Protein AF-A0A8T5J9M0-F1 (afdb_monomer)

pLDDT: mean 73.05, std 18.78, range [31.38, 95.38]

Structure (mmCIF, N/CA/C/O backbone):
data_AF-A0A8T5J9M0-F1
#
_entry.id   AF-A0A8T5J9M0-F1
#
loop_
_atom_site.group_PDB
_atom_site.id
_atom_site.type_symbol
_atom_site.label_atom_id
_atom_site.label_alt_id
_atom_site.label_comp_id
_atom_site.label_asym_id
_atom_site.label_entity_id
_atom_site.label_seq_id
_atom_site.pdbx_PDB_ins_code
_atom_site.Cartn_x
_atom_site.Cartn_y
_atom_site.Cartn_z
_atom_site.occupancy
_atom_site.B_iso_or_equiv
_atom_site.auth_seq_id
_atom_site.auth_comp_id
_atom_site.auth_asym_id
_atom_site.auth_atom_id
_atom_site.pdbx_PDB_model_num
ATOM 1 N N . MET A 1 1 ? -11.713 -15.860 15.067 1.00 59.94 1 MET A N 1
ATOM 2 C CA . MET A 1 1 ? -10.789 -14.950 14.363 1.00 59.94 1 MET A CA 1
ATOM 3 C C . MET A 1 1 ? -11.552 -14.383 13.191 1.00 59.94 1 MET A C 1
ATOM 5 O O . MET A 1 1 ? -12.211 -15.162 12.514 1.00 59.94 1 MET A O 1
ATOM 9 N N . ILE A 1 2 ? -11.550 -13.064 13.028 1.00 70.94 2 ILE A N 1
ATOM 10 C CA . ILE A 1 2 ? -12.164 -12.417 11.867 1.00 70.94 2 ILE A CA 1
ATOM 11 C C . ILE A 1 2 ? -11.141 -12.504 10.733 1.00 70.94 2 ILE A C 1
ATOM 13 O O . ILE A 1 2 ? -9.958 -12.250 10.960 1.00 70.94 2 ILE A O 1
ATOM 17 N N . GLU A 1 3 ? -11.568 -12.945 9.552 1.00 80.56 3 GLU A N 1
ATOM 18 C CA . GLU A 1 3 ? -10.676 -13.011 8.394 1.00 80.56 3 GLU A CA 1
ATOM 19 C C . GLU A 1 3 ? -10.272 -11.595 7.956 1.00 80.56 3 GLU A C 1
ATOM 21 O O . GLU A 1 3 ? -11.107 -10.687 7.979 1.00 80.56 3 GLU A O 1
ATOM 26 N N . PRO A 1 4 ? -9.002 -11.378 7.577 1.00 88.19 4 PRO A N 1
ATOM 27 C CA . PRO A 1 4 ? -8.555 -10.076 7.112 1.00 88.19 4 PRO A CA 1
ATOM 28 C C . PRO A 1 4 ? -9.196 -9.722 5.766 1.00 88.19 4 PRO A C 1
ATOM 30 O O . PRO A 1 4 ? -9.373 -10.578 4.894 1.00 88.19 4 PRO A O 1
ATOM 33 N N . LYS A 1 5 ? -9.491 -8.436 5.566 1.00 92.69 5 LYS A N 1
ATOM 34 C CA . LYS A 1 5 ? -9.964 -7.925 4.278 1.00 92.69 5 LYS A CA 1
ATOM 35 C C . LYS A 1 5 ? -8.772 -7.582 3.392 1.00 92.69 5 LYS A C 1
ATOM 37 O O . LYS A 1 5 ? -7.908 -6.810 3.797 1.00 92.69 5 LYS A O 1
ATOM 42 N N . VAL A 1 6 ? -8.748 -8.114 2.170 1.00 91.25 6 VAL A N 1
ATOM 43 C CA . VAL A 1 6 ? -7.681 -7.850 1.193 1.00 91.25 6 VAL A CA 1
ATOM 44 C C . VAL A 1 6 ? -8.222 -7.043 0.013 1.00 91.25 6 VAL A C 1
ATOM 46 O O . VAL A 1 6 ? -9.250 -7.393 -0.572 1.00 91.25 6 VAL A O 1
ATOM 49 N N . PHE A 1 7 ? -7.507 -5.982 -0.352 1.00 90.69 7 PHE A N 1
ATOM 50 C CA . PHE A 1 7 ? -7.709 -5.191 -1.561 1.00 90.69 7 PHE A CA 1
ATOM 51 C C . PHE A 1 7 ? -6.491 -5.366 -2.465 1.00 90.69 7 PHE A C 1
ATOM 53 O O . PHE A 1 7 ? -5.413 -4.857 -2.164 1.00 90.69 7 PHE A O 1
ATOM 60 N N . GLU A 1 8 ? -6.667 -6.081 -3.572 1.00 89.12 8 GLU A N 1
ATOM 61 C CA . GLU A 1 8 ? -5.626 -6.281 -4.582 1.00 89.12 8 GLU A CA 1
ATOM 62 C C . GLU A 1 8 ? -5.900 -5.407 -5.812 1.00 89.12 8 GLU A C 1
ATOM 64 O O . GLU A 1 8 ? -6.995 -5.416 -6.389 1.00 89.12 8 GLU A O 1
ATOM 69 N N . ILE A 1 9 ? -4.887 -4.634 -6.205 1.00 84.00 9 ILE A N 1
ATOM 70 C CA . ILE A 1 9 ? -4.924 -3.696 -7.326 1.00 84.00 9 ILE A CA 1
ATOM 71 C C . ILE A 1 9 ? -3.709 -3.987 -8.205 1.00 84.00 9 ILE A C 1
ATOM 73 O O . ILE A 1 9 ? -2.580 -3.689 -7.827 1.00 84.00 9 ILE A O 1
ATOM 77 N N . ASP A 1 10 ? -3.933 -4.562 -9.384 1.00 80.56 10 ASP A N 1
ATOM 78 C CA . ASP A 1 10 ? -2.871 -5.012 -10.293 1.00 80.56 10 ASP A CA 1
ATOM 79 C C . ASP A 1 10 ? -3.071 -4.447 -11.710 1.00 80.56 10 ASP A C 1
ATOM 81 O O . ASP A 1 10 ? -4.193 -4.406 -12.227 1.00 80.56 10 ASP A O 1
ATOM 85 N N . SER A 1 11 ? -1.981 -4.030 -12.356 1.00 68.19 11 SER A N 1
ATOM 86 C CA . SER A 1 11 ? -1.964 -3.544 -13.738 1.00 68.19 11 SER A CA 1
ATOM 87 C C . SER A 1 11 ? -2.080 -4.631 -14.815 1.00 68.19 11 SER A C 1
ATOM 89 O O . SER A 1 11 ? -2.423 -4.320 -15.958 1.00 68.19 11 SER A O 1
ATOM 91 N N . VAL A 1 12 ? -1.824 -5.897 -14.472 1.00 61.50 12 VAL A N 1
ATOM 92 C CA . VAL A 1 12 ? -1.835 -7.053 -15.382 1.00 61.50 12 VAL A CA 1
ATOM 93 C C . VAL A 1 12 ? -3.184 -7.770 -15.370 1.00 61.50 12 VAL A C 1
ATOM 95 O O . VAL A 1 12 ? -3.734 -8.034 -16.433 1.00 61.50 12 VAL A O 1
ATOM 98 N N . GLN A 1 13 ? -3.726 -8.079 -14.187 1.00 52.06 13 GLN A N 1
ATOM 99 C CA . GLN A 1 13 ? -4.998 -8.812 -14.045 1.00 52.06 13 GLN A CA 1
ATOM 100 C C . GLN A 1 13 ? -6.199 -7.911 -13.705 1.00 52.06 13 GLN A C 1
ATOM 102 O O . GLN A 1 13 ? -7.342 -8.338 -13.835 1.00 52.06 13 GLN A O 1
ATOM 107 N N . GLY A 1 14 ? -5.969 -6.663 -13.281 1.00 51.47 14 GLY A N 1
ATOM 108 C CA . GLY A 1 14 ? -7.010 -5.787 -12.734 1.00 51.47 14 GLY A CA 1
ATOM 109 C C . GLY A 1 14 ? -7.543 -4.703 -13.673 1.00 51.47 14 GLY A C 1
ATOM 110 O O . GLY A 1 14 ? -8.310 -3.862 -13.212 1.00 51.47 14 GLY A O 1
ATOM 111 N N . GLY A 1 15 ? -7.144 -4.667 -14.950 1.00 51.62 15 GLY A N 1
ATOM 112 C CA . GLY A 1 15 ? -7.567 -3.613 -15.889 1.00 51.62 15 GLY A CA 1
ATOM 113 C C . GLY A 1 15 ? -6.975 -2.228 -15.584 1.00 51.62 15 GLY A C 1
ATOM 114 O O . GLY A 1 15 ? -7.507 -1.209 -16.020 1.00 51.62 15 GLY A O 1
ATOM 115 N N . TYR A 1 16 ? -5.884 -2.162 -14.816 1.00 51.66 16 TYR A N 1
ATOM 116 C CA . TYR A 1 16 ? -5.141 -0.930 -14.541 1.00 51.66 16 TYR A CA 1
ATOM 117 C C . TYR A 1 16 ? -3.876 -0.842 -15.399 1.00 51.66 16 TYR A C 1
ATOM 119 O O . TYR A 1 16 ? -2.770 -0.713 -14.880 1.00 51.66 16 TYR A O 1
ATOM 127 N N . HIS A 1 17 ? -4.008 -0.901 -16.724 1.00 57.59 17 HIS A N 1
ATOM 128 C CA . HIS A 1 17 ? -2.856 -0.886 -17.638 1.00 57.59 17 HIS A CA 1
ATOM 129 C C . HIS A 1 17 ? -2.025 0.412 -17.586 1.00 57.59 17 HIS A C 1
ATOM 131 O O . HIS A 1 17 ? -0.958 0.492 -18.194 1.00 57.59 17 HIS A O 1
ATOM 137 N N . ASN A 1 18 ? -2.482 1.414 -16.832 1.00 66.12 18 ASN A N 1
ATOM 138 C CA . ASN A 1 18 ? -1.786 2.666 -16.592 1.00 66.12 18 ASN A CA 1
ATOM 139 C C . ASN A 1 18 ? -1.108 2.690 -15.202 1.00 66.12 18 ASN A C 1
ATOM 141 O 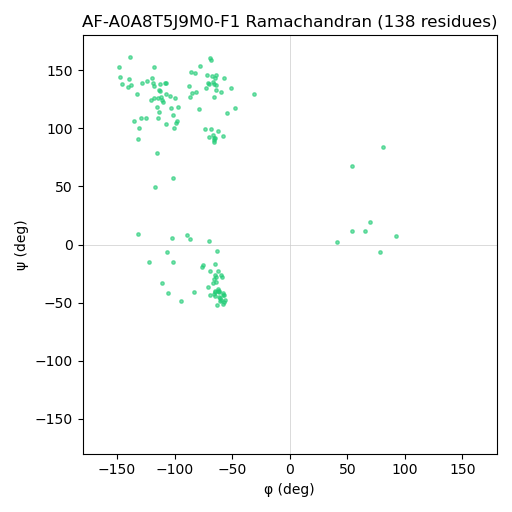O . ASN A 1 18 ? -1.775 2.811 -14.171 1.00 66.12 18 ASN A O 1
ATOM 145 N N . SER A 1 19 ? 0.229 2.666 -15.184 1.00 66.62 19 SER A N 1
ATOM 146 C CA . SER A 1 19 ? 1.053 2.791 -13.970 1.00 66.62 19 SER A CA 1
ATOM 147 C C . SER A 1 19 ? 0.842 4.104 -13.204 1.00 66.62 19 SER A C 1
ATOM 149 O O . SER A 1 19 ? 1.027 4.141 -11.989 1.00 66.62 19 SER A O 1
ATOM 151 N N . GLU A 1 20 ? 0.417 5.178 -13.875 1.00 74.12 20 GLU A N 1
ATOM 152 C CA . GLU A 1 20 ? 0.103 6.464 -13.238 1.00 74.12 20 GLU A CA 1
ATOM 153 C C . GLU A 1 20 ? -1.129 6.357 -12.330 1.00 74.12 20 GLU A C 1
ATOM 155 O O . GLU A 1 20 ? -1.172 6.993 -11.278 1.00 74.12 20 GLU A O 1
ATOM 160 N N . LYS A 1 21 ? -2.111 5.511 -12.685 1.00 79.19 21 LYS A N 1
ATOM 161 C CA . LYS A 1 21 ? -3.296 5.278 -11.843 1.00 79.19 21 LYS A CA 1
ATOM 162 C C . LYS A 1 21 ? -2.909 4.611 -10.530 1.00 79.19 21 LYS A C 1
ATOM 164 O O . LYS A 1 21 ? -3.366 5.044 -9.480 1.00 79.19 21 LYS A O 1
ATOM 169 N N . LEU A 1 22 ? -2.038 3.601 -10.569 1.00 83.50 22 LEU A N 1
ATOM 170 C CA . LEU A 1 22 ? -1.569 2.934 -9.351 1.00 83.50 22 LEU A CA 1
ATOM 171 C C . LEU A 1 22 ? -0.758 3.882 -8.468 1.00 83.50 22 LEU A C 1
ATOM 173 O O . LEU A 1 22 ? -0.963 3.905 -7.258 1.00 83.50 22 LEU A O 1
ATOM 177 N N . GLN A 1 23 ? 0.107 4.715 -9.052 1.00 81.25 23 GLN A N 1
ATOM 178 C CA . GLN A 1 23 ? 0.801 5.750 -8.280 1.00 81.25 23 GLN A CA 1
ATOM 179 C C . GLN A 1 23 ? -0.170 6.757 -7.648 1.00 81.25 23 GLN A C 1
ATOM 181 O O . GLN A 1 23 ? 0.019 7.152 -6.498 1.00 81.25 23 GLN A O 1
ATOM 186 N N . ALA A 1 24 ? -1.220 7.158 -8.368 1.00 85.06 24 ALA A N 1
ATOM 187 C CA . ALA A 1 24 ? -2.233 8.068 -7.848 1.00 85.06 24 ALA A CA 1
ATOM 188 C C . ALA A 1 24 ? -3.041 7.438 -6.700 1.00 85.06 24 ALA A C 1
ATOM 190 O O . ALA A 1 24 ? -3.218 8.086 -5.671 1.00 85.06 24 ALA A O 1
ATOM 191 N N . ILE A 1 25 ? -3.434 6.165 -6.832 1.00 88.75 25 ILE A N 1
ATOM 192 C CA . ILE A 1 25 ? -4.074 5.390 -5.759 1.00 88.75 25 ILE A CA 1
ATOM 193 C C . ILE A 1 25 ? -3.161 5.329 -4.533 1.00 88.75 25 ILE A C 1
ATOM 195 O O . ILE A 1 25 ? -3.593 5.679 -3.440 1.00 88.75 25 ILE A O 1
ATOM 199 N N . TYR A 1 26 ? -1.894 4.934 -4.700 1.00 88.06 26 TYR A N 1
ATOM 200 C CA . TYR A 1 26 ? -0.928 4.868 -3.600 1.00 88.06 26 TYR A CA 1
ATOM 201 C C . TYR A 1 26 ? -0.787 6.214 -2.878 1.00 88.06 26 TYR A C 1
ATOM 203 O O . TYR A 1 26 ? -0.854 6.280 -1.650 1.00 88.06 26 TYR A O 1
ATOM 211 N N . ARG A 1 27 ? -0.630 7.305 -3.637 1.00 88.38 27 ARG A N 1
ATOM 212 C CA . ARG A 1 27 ? -0.512 8.661 -3.089 1.00 88.38 27 ARG A CA 1
ATOM 213 C C . ARG A 1 27 ? -1.758 9.059 -2.302 1.00 88.38 27 ARG A C 1
ATOM 215 O O . ARG A 1 27 ? -1.629 9.604 -1.209 1.00 88.38 27 ARG A O 1
ATOM 222 N N . ASP A 1 28 ? -2.943 8.810 -2.845 1.00 92.31 28 ASP A N 1
ATOM 223 C CA . ASP A 1 28 ? -4.195 9.202 -2.203 1.00 92.31 28 ASP A CA 1
ATOM 224 C C . ASP A 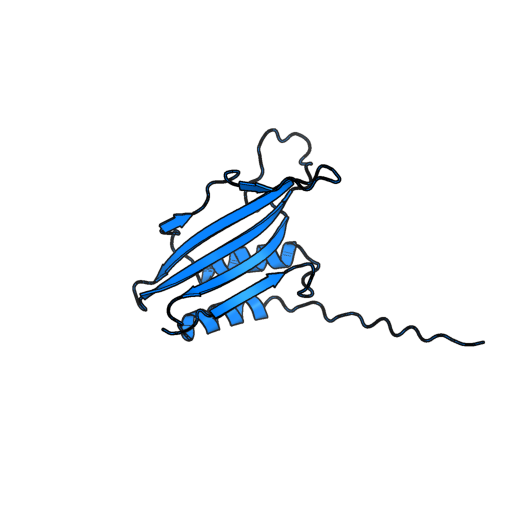1 28 ? -4.479 8.336 -0.963 1.00 92.31 28 ASP A C 1
ATOM 226 O O . ASP A 1 28 ? -4.880 8.877 0.066 1.00 92.31 28 ASP A O 1
ATOM 230 N N . LEU A 1 29 ? -4.149 7.036 -0.991 1.00 92.25 29 LEU A N 1
ATOM 231 C CA . LEU A 1 29 ? -4.157 6.171 0.196 1.00 92.25 29 LEU A CA 1
ATOM 232 C C . LEU A 1 29 ? -3.239 6.725 1.291 1.00 92.25 29 LEU A C 1
ATOM 234 O O . LEU A 1 29 ? -3.680 6.889 2.425 1.00 92.25 29 LEU A O 1
ATOM 238 N N . ARG A 1 30 ? -1.988 7.073 0.958 1.00 90.88 30 ARG A N 1
ATOM 239 C CA . ARG A 1 30 ? -1.026 7.660 1.909 1.00 90.88 30 ARG A CA 1
ATOM 240 C C . ARG A 1 30 ? -1.455 9.024 2.437 1.00 90.88 30 ARG A C 1
ATOM 242 O O . ARG A 1 30 ? -1.074 9.384 3.542 1.00 90.88 30 ARG A O 1
ATOM 249 N N . ARG A 1 31 ? -2.225 9.791 1.668 1.00 90.69 31 ARG A N 1
ATOM 250 C CA . ARG A 1 31 ? -2.692 11.121 2.075 1.00 90.69 31 ARG A CA 1
ATOM 251 C C . ARG A 1 31 ? -3.944 11.068 2.948 1.00 90.69 31 ARG A C 1
ATOM 253 O O . ARG A 1 31 ? -4.057 11.867 3.869 1.00 90.69 31 ARG A O 1
ATOM 260 N N . GLU A 1 32 ? -4.893 10.196 2.621 1.00 93.62 32 GLU A N 1
ATOM 261 C CA . GLU A 1 32 ? -6.258 10.263 3.166 1.00 93.62 32 GLU A CA 1
ATOM 262 C C . GLU A 1 32 ? -6.590 9.114 4.123 1.00 93.62 32 GLU A C 1
ATOM 264 O O . GLU A 1 32 ? -7.340 9.318 5.074 1.00 93.62 32 GLU A O 1
ATOM 269 N N . VAL A 1 33 ? -6.035 7.921 3.898 1.00 92.81 33 VAL A N 1
ATOM 270 C CA . VAL A 1 33 ? -6.365 6.716 4.679 1.00 92.81 33 VAL A CA 1
ATOM 271 C C . VAL A 1 33 ? -5.249 6.356 5.648 1.00 92.81 33 VAL A C 1
ATOM 273 O O . VAL A 1 33 ? -5.513 6.007 6.792 1.00 92.81 33 VAL A O 1
ATOM 276 N N . LEU A 1 34 ? -4.002 6.466 5.193 1.00 92.56 34 LEU A N 1
ATOM 277 C CA . LEU A 1 34 ? -2.794 6.093 5.920 1.00 92.56 34 LEU A CA 1
ATOM 278 C C . LEU A 1 34 ? -1.892 7.324 6.168 1.00 92.56 34 LEU A C 1
ATOM 280 O O . LEU A 1 34 ? -0.713 7.255 5.818 1.00 92.56 34 LEU A O 1
ATOM 284 N N . PRO A 1 35 ? -2.395 8.465 6.689 1.00 89.94 35 PRO A N 1
ATOM 285 C CA . PRO A 1 35 ? -1.599 9.690 6.830 1.00 89.94 35 PRO A CA 1
ATOM 286 C C . PRO A 1 35 ? -0.496 9.589 7.887 1.00 89.94 35 PRO A C 1
ATOM 288 O O . PRO A 1 35 ? 0.473 10.347 7.842 1.00 89.94 35 PRO A O 1
ATOM 291 N N . GLN A 1 36 ? -0.632 8.678 8.851 1.00 89.69 36 GLN A N 1
ATOM 292 C CA . GLN A 1 36 ? 0.375 8.459 9.879 1.00 89.69 36 GLN A CA 1
ATOM 293 C C . GLN A 1 36 ? 1.647 7.820 9.298 1.00 89.69 36 GLN A C 1
ATOM 295 O O . GLN A 1 36 ? 1.640 7.210 8.223 1.00 89.69 36 GLN A O 1
ATOM 300 N N . GLU A 1 37 ? 2.764 7.939 10.014 1.00 89.94 37 GLU A N 1
ATOM 301 C CA . GLU A 1 37 ? 3.965 7.185 9.655 1.00 89.94 37 GLU A CA 1
ATOM 302 C C . GLU A 1 37 ? 3.760 5.692 9.954 1.00 89.94 37 GLU A C 1
ATOM 304 O O . GLU A 1 37 ? 3.200 5.345 11.000 1.00 89.94 37 GLU A O 1
ATOM 309 N N . PRO A 1 38 ? 4.207 4.794 9.059 1.00 92.69 38 PRO A N 1
ATOM 310 C CA . PRO A 1 38 ? 4.156 3.369 9.330 1.00 92.69 38 PRO A CA 1
ATOM 311 C C . PRO A 1 38 ? 5.090 3.025 10.494 1.00 92.69 38 PRO A C 1
ATOM 313 O O . PRO A 1 38 ? 6.224 3.505 10.560 1.00 92.69 38 PRO A O 1
ATOM 316 N N . PHE A 1 39 ? 4.642 2.153 11.398 1.00 92.44 39 PHE A N 1
ATOM 317 C CA . PHE A 1 39 ? 5.478 1.699 12.516 1.00 92.44 39 PHE A CA 1
ATOM 318 C C . PHE A 1 39 ? 6.534 0.676 12.067 1.00 92.44 39 PHE A C 1
ATOM 320 O O . PHE A 1 39 ? 7.536 0.474 12.749 1.00 92.44 39 PHE A O 1
ATOM 327 N N . GLN A 1 40 ? 6.330 0.053 10.903 1.00 91.12 40 GLN A N 1
ATOM 328 C CA . GLN A 1 40 ? 7.306 -0.802 10.240 1.00 91.12 40 GLN A CA 1
ATOM 329 C C . GLN A 1 40 ? 7.260 -0.559 8.734 1.00 91.12 40 GLN A C 1
ATOM 331 O O . GLN A 1 40 ? 6.186 -0.492 8.147 1.00 91.12 40 GLN A O 1
ATOM 336 N N . ARG A 1 41 ? 8.427 -0.445 8.094 1.00 87.50 41 ARG A N 1
ATOM 337 C CA . ARG A 1 41 ? 8.534 -0.333 6.637 1.00 87.50 41 ARG A CA 1
ATOM 338 C C . ARG A 1 41 ? 9.807 -0.972 6.107 1.00 87.50 41 ARG A C 1
ATOM 340 O O . ARG A 1 41 ? 10.822 -1.003 6.803 1.00 87.50 41 ARG A O 1
ATOM 347 N N . THR A 1 42 ? 9.782 -1.430 4.863 1.00 80.50 42 THR A N 1
ATOM 348 C CA . THR A 1 42 ? 11.012 -1.737 4.121 1.00 80.50 42 THR A CA 1
ATOM 349 C C . THR A 1 42 ? 11.733 -0.448 3.760 1.00 80.50 42 THR A C 1
ATOM 351 O O . THR A 1 42 ? 11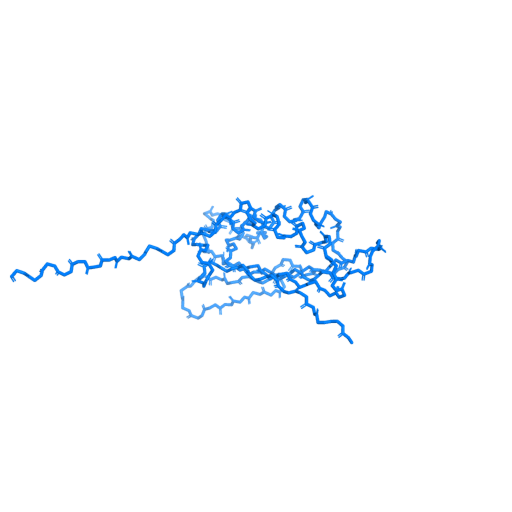.103 0.518 3.326 1.00 80.50 42 THR A O 1
ATOM 354 N N . PHE A 1 43 ? 13.059 -0.433 3.875 1.00 68.12 43 PHE A N 1
ATOM 355 C CA . PHE A 1 43 ? 13.840 0.680 3.353 1.00 68.12 43 PHE A CA 1
ATOM 356 C C . PHE A 1 43 ? 13.979 0.563 1.826 1.00 68.12 43 PHE A C 1
ATOM 358 O O . PHE A 1 43 ? 13.928 -0.544 1.275 1.00 68.12 43 PHE A O 1
ATOM 365 N N . PRO A 1 44 ? 14.162 1.689 1.114 1.00 64.31 44 PRO A N 1
ATOM 366 C CA . PRO A 1 44 ? 14.408 1.654 -0.321 1.00 64.31 44 PRO A CA 1
ATOM 367 C C . PRO A 1 44 ? 15.546 0.686 -0.665 1.00 64.31 44 PRO A C 1
ATOM 369 O O . PRO A 1 44 ? 16.597 0.700 -0.024 1.00 64.31 44 PRO A O 1
ATOM 372 N N . ASN A 1 45 ? 15.336 -0.144 -1.688 1.00 57.88 45 ASN A N 1
ATOM 373 C CA . ASN A 1 45 ? 16.300 -1.139 -2.183 1.00 57.88 45 ASN A CA 1
ATOM 374 C C . ASN A 1 45 ? 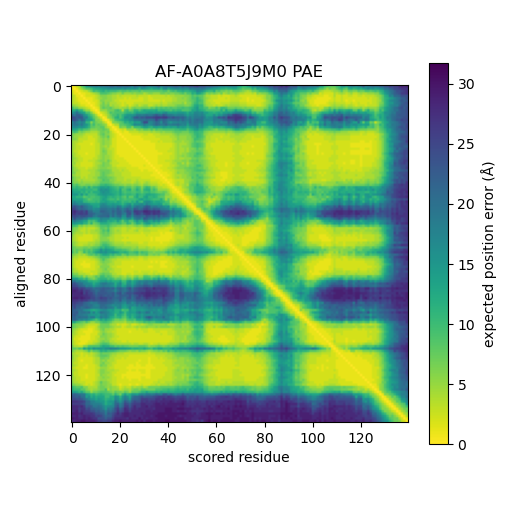16.648 -2.274 -1.213 1.00 57.88 45 ASN A C 1
ATOM 376 O O . ASN A 1 45 ? 17.566 -3.040 -1.497 1.00 57.88 45 ASN A O 1
ATOM 380 N N . THR A 1 46 ? 15.916 -2.434 -0.104 1.00 63.12 46 THR A N 1
ATOM 381 C CA . THR A 1 46 ? 16.075 -3.619 0.753 1.00 63.12 46 THR A CA 1
ATOM 382 C C . THR A 1 46 ? 15.715 -4.901 0.001 1.00 63.12 46 THR A C 1
ATOM 384 O O . THR A 1 46 ? 16.397 -5.909 0.156 1.00 63.12 46 THR A O 1
ATOM 387 N N . ILE A 1 47 ? 14.680 -4.865 -0.846 1.00 63.41 47 ILE A N 1
ATOM 388 C CA . ILE A 1 47 ? 14.260 -6.007 -1.663 1.00 63.41 47 ILE A CA 1
ATOM 389 C C . ILE A 1 47 ? 14.224 -5.576 -3.129 1.00 63.41 47 ILE A C 1
ATOM 391 O O . ILE A 1 47 ? 13.358 -4.813 -3.559 1.00 63.41 47 ILE A O 1
ATOM 395 N N . THR A 1 48 ? 15.188 -6.081 -3.900 1.00 63.81 48 THR A N 1
ATOM 396 C CA . THR A 1 48 ? 15.253 -5.901 -5.355 1.00 63.81 48 THR A CA 1
ATOM 397 C C . THR A 1 48 ? 14.966 -7.238 -6.021 1.00 63.81 48 THR A C 1
ATOM 399 O O . THR A 1 48 ? 15.656 -8.224 -5.771 1.00 63.81 48 THR A O 1
ATOM 402 N N . ILE A 1 49 ? 13.951 -7.277 -6.878 1.00 64.25 49 ILE A N 1
ATOM 403 C CA . ILE A 1 49 ? 13.530 -8.479 -7.598 1.00 64.25 49 ILE A CA 1
ATOM 404 C C . ILE A 1 49 ? 14.097 -8.392 -9.014 1.00 64.25 49 ILE A C 1
ATOM 406 O O . ILE A 1 49 ? 13.555 -7.695 -9.867 1.00 64.25 49 ILE A O 1
ATOM 410 N N . GLN A 1 50 ? 15.197 -9.084 -9.297 1.00 59.84 50 GLN A N 1
ATOM 411 C CA . GLN A 1 50 ? 15.718 -9.153 -10.663 1.00 59.84 50 GLN A CA 1
ATOM 412 C C . GLN A 1 50 ? 14.909 -10.166 -11.480 1.00 59.84 50 GLN A C 1
ATOM 414 O O . GLN A 1 50 ? 14.920 -11.359 -11.182 1.00 59.84 50 GLN A O 1
ATOM 419 N N . LYS A 1 51 ? 14.211 -9.706 -12.527 1.00 55.00 51 LYS A N 1
ATOM 420 C CA . LYS A 1 51 ? 13.641 -10.609 -13.536 1.00 55.00 51 LYS A CA 1
ATOM 421 C C . LYS A 1 51 ? 14.715 -10.919 -14.578 1.00 55.00 51 LYS A C 1
ATOM 423 O O . LYS A 1 51 ? 15.358 -10.019 -15.107 1.00 55.00 51 LYS A O 1
ATOM 428 N N . SER A 1 52 ? 14.908 -12.201 -14.871 1.00 47.66 52 SER A N 1
ATOM 429 C CA . SER A 1 52 ? 16.020 -12.744 -15.665 1.00 47.66 52 SER A CA 1
ATOM 430 C C . SER A 1 52 ? 15.987 -12.420 -17.168 1.00 47.66 52 SER A C 1
ATOM 432 O O . SER A 1 52 ? 16.872 -12.862 -17.894 1.00 47.66 52 SER A O 1
ATOM 434 N N . TRP A 1 53 ? 15.024 -11.632 -17.654 1.00 41.78 53 TRP A N 1
ATOM 435 C CA . TRP A 1 53 ? 14.911 -11.266 -19.068 1.00 41.78 53 TRP A CA 1
ATOM 436 C C . TRP A 1 53 ? 14.732 -9.753 -19.229 1.00 41.78 53 TRP A C 1
ATOM 438 O O . TRP A 1 53 ? 13.640 -9.216 -19.066 1.00 41.78 53 TRP A O 1
ATOM 448 N N . GLY A 1 54 ? 15.840 -9.083 -19.562 1.00 45.16 54 GLY A N 1
ATOM 449 C CA . GL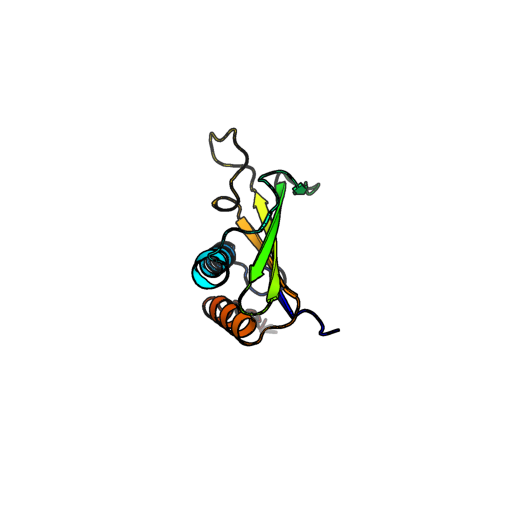Y A 1 54 ? 15.885 -7.694 -20.018 1.00 45.16 54 GLY A CA 1
ATOM 450 C C . GLY A 1 54 ? 15.834 -6.646 -18.910 1.00 45.16 54 GLY A C 1
ATOM 451 O O . GLY A 1 54 ? 14.761 -6.122 -18.670 1.00 45.16 54 GLY A O 1
ATOM 452 N N . TRP A 1 55 ? 16.987 -6.321 -18.304 1.00 45.41 55 TRP A N 1
ATOM 453 C CA . TRP A 1 55 ? 17.405 -5.060 -17.631 1.00 45.41 55 TRP A CA 1
ATOM 454 C C . TRP A 1 55 ? 16.424 -4.279 -16.721 1.00 45.41 55 TRP A C 1
ATOM 456 O O . TRP A 1 55 ? 16.786 -3.231 -16.193 1.00 45.41 55 TRP A O 1
ATOM 466 N N . ARG A 1 56 ? 15.202 -4.758 -16.498 1.00 53.31 56 ARG A N 1
ATOM 467 C CA . ARG A 1 56 ? 14.155 -4.120 -15.707 1.00 53.31 56 ARG A CA 1
ATOM 468 C C . ARG A 1 56 ? 14.162 -4.756 -14.326 1.00 53.31 56 ARG A C 1
ATOM 470 O O . ARG A 1 56 ? 13.740 -5.900 -14.151 1.00 53.31 56 ARG A O 1
ATOM 477 N N . GLY A 1 57 ? 14.692 -4.025 -13.352 1.00 60.34 57 GLY A N 1
ATOM 478 C CA . GLY A 1 57 ? 14.631 -4.420 -11.950 1.00 60.34 57 GLY A CA 1
ATOM 479 C C . GLY A 1 57 ? 13.211 -4.245 -11.421 1.00 60.34 57 GLY A C 1
ATOM 480 O O . GLY A 1 57 ? 12.574 -3.228 -11.671 1.00 60.34 57 GLY A O 1
ATOM 481 N N . GLY A 1 58 ? 12.698 -5.232 -10.700 1.00 66.81 58 GLY A N 1
ATOM 482 C CA . GLY A 1 58 ? 11.518 -5.086 -9.859 1.00 66.81 58 GLY A CA 1
ATOM 483 C C . GLY A 1 58 ? 11.910 -4.553 -8.484 1.00 66.81 58 GLY A C 1
ATOM 484 O O . GLY A 1 58 ? 12.989 -4.852 -7.972 1.00 66.81 58 GLY A O 1
ATOM 485 N N . GLN A 1 59 ? 11.024 -3.782 -7.874 1.00 73.19 59 GLN A N 1
ATOM 486 C CA . GLN A 1 59 ? 11.121 -3.364 -6.483 1.00 73.19 59 GLN A CA 1
ATOM 487 C C . GLN A 1 59 ? 9.898 -3.868 -5.731 1.00 73.19 59 GLN A C 1
ATOM 489 O O . GLN A 1 59 ? 8.790 -3.895 -6.271 1.00 73.19 59 GLN A O 1
ATOM 494 N N . TYR A 1 60 ? 10.120 -4.255 -4.484 1.00 78.94 60 TYR A N 1
ATOM 495 C CA . TYR A 1 60 ? 9.068 -4.534 -3.523 1.00 78.94 60 TYR A CA 1
ATOM 496 C C . TYR A 1 60 ? 9.224 -3.574 -2.355 1.00 78.94 60 TYR A C 1
ATOM 498 O O . TYR A 1 60 ? 10.346 -3.339 -1.892 1.00 78.94 60 TYR A O 1
ATOM 506 N N . GLY A 1 61 ? 8.105 -3.056 -1.870 1.00 82.38 61 GLY A N 1
ATOM 507 C CA . GLY A 1 61 ? 8.070 -2.396 -0.584 1.00 82.38 61 GLY A CA 1
ATOM 508 C C . GLY A 1 61 ? 6.833 -2.752 0.217 1.00 82.38 61 GLY A C 1
ATOM 509 O O . GLY A 1 61 ? 5.849 -3.286 -0.293 1.00 82.38 61 GLY A O 1
ATOM 510 N N . PHE A 1 62 ? 6.956 -2.489 1.508 1.00 87.56 62 PHE A N 1
ATOM 511 C CA . PHE A 1 62 ? 6.025 -2.887 2.541 1.00 87.56 62 PHE A CA 1
ATOM 512 C C . PHE A 1 62 ? 5.968 -1.820 3.623 1.00 87.56 62 PHE A C 1
ATOM 514 O O . PHE A 1 62 ? 7.009 -1.312 4.047 1.00 87.56 62 PHE A O 1
ATOM 521 N N . GLU A 1 63 ? 4.763 -1.526 4.089 1.00 91.12 63 GLU A N 1
ATOM 522 C CA . GLU A 1 63 ? 4.470 -0.583 5.162 1.00 91.12 63 GLU A CA 1
ATOM 523 C C . GLU A 1 63 ? 3.392 -1.177 6.081 1.00 91.12 63 GLU A C 1
ATOM 525 O O . GLU A 1 63 ? 2.417 -1.760 5.609 1.00 91.12 63 GLU A O 1
ATOM 530 N N . MET A 1 64 ? 3.558 -1.036 7.398 1.00 93.94 64 MET A N 1
ATOM 531 C CA . MET A 1 64 ? 2.557 -1.423 8.394 1.00 93.94 64 MET A CA 1
ATOM 532 C C . MET A 1 64 ? 2.084 -0.231 9.200 1.00 93.94 64 MET A C 1
ATOM 534 O O . MET A 1 64 ? 2.882 0.559 9.713 1.00 93.94 64 MET A O 1
ATOM 538 N N . TYR A 1 65 ? 0.777 -0.181 9.395 1.00 94.19 65 TYR A N 1
ATOM 539 C CA . TYR A 1 65 ? 0.081 0.871 10.110 1.00 94.19 65 TYR A CA 1
ATOM 540 C C . TYR A 1 65 ? -0.734 0.277 11.239 1.00 94.19 65 TYR A C 1
ATOM 542 O O . TYR A 1 65 ? -1.357 -0.771 11.081 1.00 94.19 65 TYR A O 1
ATOM 550 N N . LYS A 1 66 ? -0.744 0.976 12.369 1.00 92.50 66 LYS A N 1
ATOM 551 C CA . LYS A 1 66 ? -1.627 0.689 13.491 1.00 92.50 66 LYS A CA 1
ATOM 552 C C . LYS A 1 66 ? -2.596 1.855 13.636 1.00 92.50 66 LYS A C 1
ATOM 554 O O . LYS A 1 66 ? -2.176 3.014 13.595 1.00 92.50 66 LYS A O 1
ATOM 559 N N . PHE A 1 67 ? -3.875 1.544 13.781 1.00 89.12 67 PHE A N 1
ATOM 560 C CA . PHE A 1 67 ? -4.930 2.518 14.023 1.00 89.12 67 PHE A CA 1
ATOM 561 C C . PHE A 1 67 ? -5.390 2.382 15.471 1.00 89.12 67 PHE A C 1
ATOM 563 O O . PHE A 1 67 ? -6.075 1.432 15.831 1.00 89.12 67 PHE A O 1
ATOM 570 N N . GLU A 1 68 ? -4.973 3.315 16.328 1.00 84.06 68 GLU A N 1
ATOM 571 C CA . GLU A 1 68 ? -5.256 3.235 17.771 1.00 84.06 68 GLU A CA 1
ATOM 572 C C . GLU A 1 68 ? -6.760 3.315 18.081 1.00 84.06 68 GLU A C 1
ATOM 574 O O . GLU A 1 68 ? -7.231 2.670 19.012 1.00 84.06 68 GLU A O 1
ATOM 579 N N . GLU A 1 69 ? -7.529 4.053 17.276 1.00 81.81 69 GLU A N 1
ATOM 580 C CA . GLU A 1 69 ? -8.966 4.281 17.496 1.00 81.81 69 GLU A CA 1
ATOM 581 C C . GLU A 1 69 ? -9.812 3.008 17.364 1.00 81.81 69 GLU A C 1
ATOM 583 O O . GLU A 1 69 ? -10.846 2.877 18.015 1.00 81.81 69 GLU A O 1
ATOM 588 N N . ASN A 1 70 ? -9.377 2.061 16.534 1.00 77.81 70 ASN A N 1
ATOM 589 C CA . ASN A 1 70 ? -10.134 0.851 16.215 1.00 77.81 70 ASN A CA 1
ATOM 590 C C . ASN A 1 70 ? -9.296 -0.434 16.314 1.00 77.81 70 ASN A C 1
ATOM 592 O O . ASN A 1 70 ? -9.766 -1.500 15.931 1.00 77.81 70 ASN A O 1
ATOM 596 N N . SER A 1 71 ? -8.068 -0.335 16.838 1.00 83.75 71 SER A N 1
ATOM 597 C CA . SER A 1 71 ? -7.081 -1.420 16.945 1.00 83.75 71 SER A CA 1
ATOM 598 C C . SER A 1 71 ? -6.749 -2.142 15.631 1.00 83.75 71 SER A C 1
ATOM 600 O O . SER A 1 71 ? -6.072 -3.167 15.671 1.00 83.75 71 SER A O 1
ATOM 602 N N . ALA A 1 72 ? -7.165 -1.615 14.475 1.00 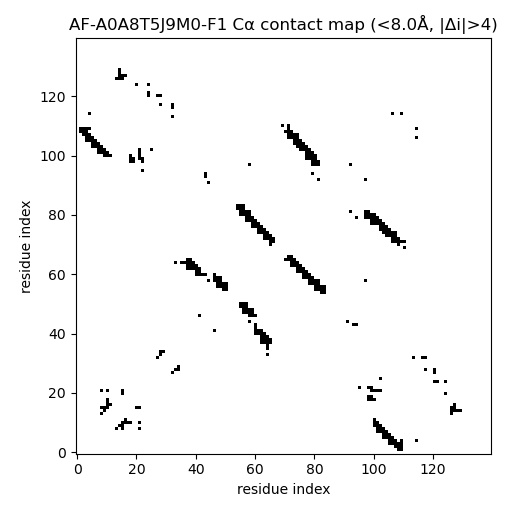89.12 72 ALA A N 1
ATOM 603 C CA . ALA A 1 72 ? -6.918 -2.250 13.190 1.00 89.12 72 ALA A CA 1
ATOM 604 C C . ALA A 1 72 ? -5.437 -2.147 12.805 1.00 89.12 72 ALA A C 1
ATOM 606 O O . ALA A 1 72 ? -4.761 -1.140 13.064 1.00 89.12 72 ALA A O 1
ATOM 607 N N . ILE A 1 73 ? -4.941 -3.185 12.133 1.00 92.38 73 ILE A N 1
ATOM 608 C CA . ILE A 1 73 ? -3.597 -3.201 11.553 1.00 92.38 73 ILE A CA 1
ATOM 609 C C . ILE A 1 73 ? -3.741 -3.266 10.039 1.00 92.38 73 ILE A C 1
ATOM 611 O O . ILE A 1 73 ? -4.392 -4.164 9.510 1.00 92.38 73 ILE A O 1
ATOM 615 N N . VAL A 1 74 ? -3.101 -2.336 9.334 1.00 93.38 74 VAL A N 1
ATOM 616 C CA . VAL A 1 74 ? -3.067 -2.345 7.869 1.00 93.38 74 VAL A CA 1
ATOM 617 C C . VAL A 1 74 ? -1.663 -2.666 7.400 1.00 93.38 74 VAL A C 1
ATOM 619 O O . VAL A 1 74 ? -0.716 -1.967 7.757 1.00 93.38 74 VAL A O 1
ATOM 622 N N . ALA A 1 75 ? -1.541 -3.701 6.578 1.00 93.69 75 ALA A N 1
ATOM 623 C CA . ALA A 1 75 ? -0.344 -3.985 5.806 1.00 93.69 75 ALA A CA 1
ATOM 624 C C . ALA A 1 75 ? -0.544 -3.494 4.369 1.00 93.69 75 ALA A C 1
ATOM 626 O O . ALA A 1 75 ? -1.519 -3.862 3.716 1.00 93.69 75 ALA A O 1
ATOM 627 N N . LEU A 1 76 ? 0.375 -2.663 3.888 1.00 92.12 76 LEU A N 1
ATOM 628 C CA . LEU A 1 76 ? 0.427 -2.159 2.523 1.00 92.12 76 LEU A CA 1
ATOM 629 C C . LEU A 1 76 ? 1.674 -2.726 1.848 1.00 92.12 76 LEU A C 1
ATOM 631 O O . LEU A 1 76 ? 2.794 -2.390 2.220 1.00 92.12 76 LEU A O 1
ATOM 635 N N . GLU A 1 77 ? 1.476 -3.565 0.843 1.00 89.38 77 GLU A N 1
ATOM 636 C CA . GLU A 1 77 ? 2.531 -4.074 -0.028 1.00 89.38 77 GLU A CA 1
ATOM 637 C C . GLU A 1 77 ? 2.404 -3.421 -1.400 1.00 89.38 77 GLU A C 1
ATOM 639 O O . GLU A 1 77 ? 1.307 -3.284 -1.944 1.00 89.38 77 GLU A O 1
ATOM 644 N N . TYR A 1 78 ? 3.522 -3.041 -2.003 1.00 85.00 78 TYR A N 1
ATOM 645 C CA . TYR A 1 78 ? 3.530 -2.497 -3.353 1.00 85.00 78 TYR A CA 1
ATOM 646 C C . TYR A 1 78 ? 4.704 -3.033 -4.159 1.00 85.00 78 TYR A C 1
ATOM 648 O O . TYR A 1 78 ? 5.822 -3.216 -3.672 1.00 85.00 78 TYR A O 1
ATOM 656 N N . PHE A 1 79 ? 4.429 -3.268 -5.436 1.00 81.06 79 PHE A N 1
ATOM 657 C CA . PHE A 1 79 ? 5.369 -3.828 -6.388 1.00 81.06 79 PHE A CA 1
ATOM 658 C C . PHE A 1 79 ? 5.552 -2.831 -7.523 1.00 81.06 79 PHE A C 1
ATOM 660 O O . PHE A 1 79 ? 4.598 -2.404 -8.181 1.00 81.06 79 PHE A O 1
ATOM 667 N N . GLY A 1 80 ? 6.804 -2.460 -7.756 1.00 74.56 80 GLY A N 1
ATOM 668 C CA . GLY A 1 80 ? 7.220 -1.518 -8.783 1.00 74.56 80 GLY A CA 1
ATOM 669 C C . GLY A 1 80 ? 8.132 -2.176 -9.804 1.00 74.56 80 GLY A C 1
ATOM 670 O O . GLY A 1 80 ? 8.819 -3.152 -9.511 1.00 74.56 80 GLY A O 1
ATOM 671 N N . SER A 1 81 ? 8.131 -1.656 -11.024 1.00 68.75 81 SER A N 1
ATOM 672 C CA . SER A 1 81 ? 9.201 -1.912 -11.984 1.00 68.75 81 SER A CA 1
ATOM 673 C C . SER A 1 81 ? 10.024 -0.642 -12.151 1.00 68.75 81 SER A C 1
ATOM 675 O O . SER A 1 81 ? 9.486 0.461 -12.240 1.00 68.75 81 SER A O 1
ATOM 677 N N . TRP A 1 82 ? 11.335 -0.813 -12.227 1.00 59.19 82 TRP A N 1
ATOM 678 C CA . TRP A 1 82 ? 12.281 0.206 -12.637 1.00 59.19 82 TRP A CA 1
ATOM 679 C C . TRP A 1 82 ? 12.787 -0.140 -14.034 1.00 59.19 82 TRP A C 1
ATOM 681 O O . TRP A 1 82 ? 13.202 -1.267 -14.306 1.00 59.19 82 TRP A O 1
ATOM 691 N N . ASN A 1 83 ? 12.732 0.827 -14.946 1.00 49.88 83 ASN A N 1
ATOM 692 C CA . ASN A 1 83 ? 13.115 0.620 -16.341 1.00 49.88 83 ASN A CA 1
ATOM 693 C C . ASN A 1 83 ? 14.617 0.814 -16.603 1.00 49.88 83 ASN A C 1
ATOM 695 O O . ASN A 1 83 ? 15.022 0.750 -17.759 1.00 49.88 83 ASN A O 1
ATOM 699 N N . GLY A 1 84 ? 15.442 1.048 -15.578 1.00 45.50 84 GLY A N 1
ATOM 700 C CA . GLY A 1 84 ? 16.891 1.151 -15.757 1.00 45.50 84 GLY A CA 1
ATOM 701 C C . GLY A 1 84 ? 17.393 2.487 -16.311 1.00 45.50 84 GLY A C 1
ATOM 702 O O . GLY A 1 84 ? 18.601 2.691 -16.363 1.00 45.50 84 GLY A O 1
ATOM 703 N N . TYR A 1 85 ? 16.505 3.402 -16.718 1.00 41.81 85 TYR A N 1
ATOM 704 C CA . TYR A 1 85 ? 16.876 4.608 -17.459 1.00 41.81 85 TYR A CA 1
ATOM 705 C C . TYR A 1 85 ? 16.237 5.866 -16.866 1.00 41.81 85 TYR A C 1
ATOM 707 O O . TYR A 1 85 ? 15.174 6.308 -17.292 1.00 41.81 85 TYR A O 1
ATOM 715 N N . ALA A 1 86 ? 16.955 6.505 -15.945 1.00 39.41 86 ALA A N 1
ATOM 716 C CA . ALA A 1 86 ? 16.998 7.963 -15.906 1.00 39.41 86 ALA A CA 1
ATOM 717 C C . ALA A 1 86 ? 18.353 8.366 -16.516 1.00 39.41 86 ALA A C 1
ATOM 719 O O . ALA A 1 86 ? 19.384 7.959 -15.970 1.00 39.41 86 ALA A O 1
ATOM 720 N N . PRO A 1 87 ? 18.404 9.093 -17.650 1.00 31.38 87 PRO A N 1
ATOM 721 C CA . PRO A 1 87 ? 19.671 9.555 -18.210 1.00 31.38 87 PRO A CA 1
ATOM 722 C C . PRO A 1 87 ? 20.441 10.348 -17.140 1.00 31.38 87 PRO A C 1
ATOM 724 O O . PRO A 1 87 ? 19.984 11.401 -16.708 1.00 31.38 87 PRO A O 1
ATOM 727 N N . GLY A 1 88 ? 21.577 9.817 -16.672 1.00 38.03 88 GLY A N 1
ATOM 728 C CA . GLY A 1 88 ? 22.449 10.477 -15.690 1.00 38.03 88 GLY A CA 1
ATOM 729 C C . GLY A 1 88 ? 22.220 10.160 -14.203 1.00 38.03 88 GLY A C 1
ATOM 730 O O . GLY A 1 88 ? 22.866 10.793 -13.371 1.00 38.03 88 GLY A O 1
ATOM 731 N N . SER A 1 89 ? 21.364 9.199 -13.826 1.00 41.41 89 SER A N 1
ATOM 732 C CA . SER A 1 89 ? 21.167 8.854 -12.403 1.00 41.41 89 SER A CA 1
ATOM 733 C C . SER A 1 89 ? 22.002 7.649 -11.956 1.00 41.41 89 SER A C 1
ATOM 735 O O . SER A 1 89 ? 21.807 6.533 -12.430 1.00 41.41 89 SER A O 1
ATOM 737 N N . SER A 1 90 ? 22.898 7.861 -10.988 1.00 43.25 90 SER A N 1
ATOM 738 C CA . SER A 1 90 ? 23.634 6.816 -10.255 1.00 43.25 90 SER A CA 1
ATOM 739 C C . SER A 1 90 ? 22.901 6.321 -9.000 1.00 43.25 90 SER A C 1
ATOM 741 O O . SER A 1 90 ? 23.476 5.586 -8.196 1.00 43.25 90 SER A O 1
ATOM 743 N N . LYS A 1 91 ? 21.648 6.744 -8.790 1.00 42.72 91 LYS A N 1
ATOM 744 C CA . LYS A 1 91 ? 20.870 6.422 -7.592 1.00 42.72 91 LYS A CA 1
ATOM 745 C C . LYS A 1 91 ? 19.706 5.515 -7.946 1.00 42.72 91 LYS A C 1
ATOM 747 O O . LYS A 1 91 ? 19.025 5.719 -8.949 1.00 42.72 91 LYS A O 1
ATOM 752 N N . ALA A 1 92 ? 19.480 4.526 -7.092 1.00 44.53 92 ALA A N 1
ATOM 753 C CA . ALA A 1 92 ? 18.286 3.712 -7.163 1.00 44.53 92 ALA A CA 1
ATOM 754 C C . ALA A 1 92 ? 17.045 4.587 -6.897 1.00 44.53 92 ALA A C 1
ATOM 756 O O . ALA A 1 92 ? 17.104 5.446 -6.009 1.00 44.53 92 ALA A O 1
ATOM 757 N N . PRO A 1 93 ? 15.961 4.402 -7.667 1.00 45.53 93 PRO A N 1
ATOM 758 C CA . PRO A 1 93 ? 14.803 5.277 -7.603 1.00 45.53 93 PRO A CA 1
ATOM 759 C C . PRO A 1 93 ? 14.133 5.197 -6.234 1.00 45.53 93 PRO A C 1
ATOM 761 O O . PRO A 1 93 ? 14.092 4.135 -5.600 1.00 45.53 93 PRO A O 1
ATOM 764 N N . GLN A 1 94 ? 13.583 6.322 -5.791 1.00 52.91 94 GLN A N 1
ATOM 765 C CA . GLN A 1 94 ? 12.621 6.313 -4.694 1.00 52.91 94 GLN A CA 1
ATOM 766 C C . GLN A 1 94 ? 11.320 5.644 -5.165 1.00 52.91 94 GLN A C 1
ATOM 768 O O . GLN A 1 94 ? 11.037 5.580 -6.356 1.00 52.91 94 GLN A O 1
ATOM 773 N N . ILE A 1 95 ? 10.487 5.149 -4.250 1.00 50.78 95 ILE A N 1
ATOM 774 C CA . ILE A 1 95 ? 9.191 4.528 -4.601 1.00 50.78 95 ILE A CA 1
ATOM 775 C C . ILE A 1 95 ? 8.265 5.490 -5.355 1.00 50.78 95 ILE A C 1
ATOM 777 O O . ILE A 1 95 ? 7.491 5.066 -6.206 1.00 50.78 95 ILE A O 1
ATOM 781 N N . THR A 1 96 ? 8.409 6.792 -5.110 1.00 52.94 96 THR A N 1
ATOM 782 C CA . THR A 1 96 ? 7.759 7.869 -5.869 1.00 52.94 96 THR A CA 1
ATOM 783 C C . THR A 1 96 ? 8.221 7.960 -7.329 1.00 52.94 96 THR A C 1
ATOM 785 O O . THR A 1 96 ? 7.540 8.568 -8.146 1.00 52.94 96 THR A O 1
ATOM 788 N N . GLU A 1 97 ? 9.355 7.346 -7.670 1.00 51.03 97 GLU A N 1
ATOM 789 C CA . GLU A 1 97 ? 9.968 7.305 -9.003 1.00 51.03 97 GLU A CA 1
ATOM 790 C C . GLU A 1 97 ? 9.819 5.919 -9.675 1.00 51.03 97 GLU A C 1
ATOM 792 O O . GLU A 1 97 ? 10.155 5.757 -10.850 1.00 51.03 97 GLU A O 1
ATOM 797 N N . ALA A 1 98 ? 9.304 4.907 -8.963 1.00 57.34 98 ALA A N 1
ATOM 798 C CA . ALA A 1 98 ? 9.068 3.563 -9.489 1.00 57.34 98 ALA A CA 1
ATOM 799 C C . ALA A 1 98 ? 7.684 3.456 -10.153 1.00 57.34 98 ALA A C 1
ATOM 801 O O . ALA A 1 98 ? 6.672 3.894 -9.602 1.00 57.34 98 ALA A O 1
ATOM 802 N N . MET A 1 99 ? 7.599 2.821 -11.327 1.00 70.12 99 MET A N 1
ATOM 803 C CA . MET A 1 99 ? 6.306 2.521 -11.953 1.00 70.12 99 MET A CA 1
ATOM 804 C C . MET A 1 99 ? 5.635 1.377 -11.187 1.00 70.12 99 MET A C 1
ATOM 806 O O . MET A 1 99 ? 5.987 0.206 -11.369 1.00 70.12 99 MET A O 1
ATOM 810 N N . LEU A 1 100 ? 4.693 1.717 -10.303 1.00 76.88 100 LEU A N 1
ATOM 811 C CA . LEU A 1 100 ? 3.899 0.736 -9.567 1.00 76.88 100 LEU A CA 1
ATOM 812 C C . LEU A 1 100 ? 3.041 -0.077 -10.540 1.00 76.88 100 LEU A C 1
ATOM 814 O O . LEU A 1 100 ? 2.388 0.472 -11.426 1.00 76.88 100 LEU A O 1
ATOM 818 N N . HIS A 1 101 ? 3.064 -1.394 -10.367 1.00 77.12 101 HIS A N 1
ATOM 819 C CA . HIS A 1 101 ? 2.266 -2.339 -11.147 1.00 77.12 101 HIS A CA 1
ATOM 820 C C . HIS A 1 101 ? 1.361 -3.208 -10.271 1.00 77.12 101 HIS A C 1
ATOM 822 O O . HIS A 1 101 ? 0.414 -3.789 -10.788 1.00 77.12 101 HIS A O 1
ATOM 828 N N . ARG A 1 102 ? 1.595 -3.259 -8.954 1.00 84.12 102 ARG A N 1
ATOM 829 C CA . ARG A 1 102 ? 0.661 -3.873 -8.008 1.00 84.12 102 ARG A CA 1
ATOM 830 C C . ARG A 1 102 ? 0.683 -3.169 -6.657 1.00 84.12 102 ARG A C 1
ATOM 832 O O . ARG A 1 102 ? 1.747 -2.744 -6.208 1.00 84.12 102 ARG A O 1
ATOM 839 N N . ILE A 1 103 ? -0.478 -3.087 -6.020 1.00 87.75 103 ILE A N 1
ATOM 840 C CA . ILE A 1 103 ? -0.670 -2.674 -4.631 1.00 87.75 103 ILE A CA 1
ATOM 841 C C . ILE A 1 103 ? -1.597 -3.694 -3.964 1.00 87.75 103 ILE A C 1
ATOM 843 O O . ILE A 1 103 ? -2.675 -3.967 -4.489 1.00 87.75 103 ILE A O 1
ATOM 847 N N . ASN A 1 104 ? -1.193 -4.208 -2.806 1.00 91.69 104 ASN A N 1
ATOM 848 C CA . ASN A 1 104 ? -2.022 -5.036 -1.939 1.00 91.69 104 ASN A CA 1
ATOM 849 C C . ASN A 1 104 ? -2.201 -4.327 -0.596 1.00 91.69 104 ASN A C 1
ATOM 851 O O . ASN A 1 104 ? -1.218 -3.965 0.049 1.00 91.69 104 ASN A O 1
ATOM 855 N N . LEU A 1 105 ? -3.448 -4.147 -0.164 1.00 92.69 105 LEU A N 1
ATOM 856 C CA . LEU A 1 105 ? -3.769 -3.727 1.197 1.00 92.69 105 LEU A CA 1
ATOM 857 C C . LEU A 1 105 ? -4.455 -4.865 1.929 1.00 92.69 105 LEU A C 1
ATOM 859 O O . LEU A 1 105 ? -5.477 -5.364 1.467 1.00 92.69 105 LEU A O 1
ATOM 863 N N . THR A 1 106 ? -3.928 -5.221 3.092 1.00 94.06 106 THR A N 1
ATOM 864 C CA . THR A 1 106 ? -4.539 -6.187 4.000 1.00 94.06 106 THR A CA 1
ATOM 865 C C . THR A 1 106 ? -4.931 -5.472 5.283 1.00 94.06 106 THR A C 1
ATOM 867 O O . THR A 1 106 ? -4.072 -4.942 5.985 1.00 94.06 106 THR A O 1
ATOM 870 N N . VAL A 1 107 ? -6.225 -5.458 5.588 1.00 92.62 107 VAL A N 1
ATOM 871 C CA . VAL A 1 107 ? -6.785 -4.935 6.836 1.00 92.62 107 VAL A CA 1
ATOM 872 C C . VAL A 1 107 ? -7.016 -6.113 7.778 1.00 92.62 107 VAL A C 1
ATOM 874 O O . VAL A 1 107 ? -7.923 -6.923 7.574 1.00 92.62 107 VAL A O 1
ATOM 877 N N . HIS A 1 108 ? -6.162 -6.229 8.789 1.00 89.31 108 HIS A N 1
ATOM 878 C CA . HIS A 1 108 ? -6.338 -7.147 9.908 1.00 89.31 108 HIS A CA 1
ATOM 879 C C . HIS A 1 108 ? -7.270 -6.529 10.948 1.00 89.31 108 HIS A C 1
ATOM 881 O O . HIS A 1 108 ? -7.261 -5.312 11.134 1.00 89.31 108 HIS A O 1
ATOM 887 N N . ASP A 1 109 ? -8.033 -7.387 11.630 1.00 83.62 109 ASP A N 1
ATOM 888 C CA . ASP A 1 109 ? -9.097 -6.991 12.557 1.00 83.62 109 ASP A CA 1
ATOM 889 C C . ASP A 1 109 ? -10.094 -6.041 11.871 1.00 83.62 109 ASP A C 1
ATOM 891 O O . ASP A 1 109 ? -10.145 -4.848 12.161 1.00 83.62 109 ASP A O 1
ATOM 895 N N . SER A 1 110 ? -10.828 -6.613 10.898 1.00 75.25 110 SER A N 1
ATOM 896 C CA . SER A 1 110 ? -11.754 -5.946 9.962 1.00 75.25 110 SER A CA 1
ATOM 897 C C . SER A 1 110 ? -12.430 -4.704 10.543 1.00 75.25 110 SER A C 1
ATOM 899 O O . SER A 1 110 ? -13.020 -4.731 11.627 1.00 75.25 110 SER A O 1
ATOM 901 N N . ASN A 1 111 ? -12.365 -3.615 9.778 1.00 84.94 111 ASN A N 1
ATOM 902 C CA . ASN A 1 111 ? -12.892 -2.315 10.158 1.00 84.94 111 ASN A CA 1
ATOM 903 C C . ASN A 1 111 ? -13.657 -1.706 8.980 1.00 84.94 111 ASN A C 1
ATOM 905 O O . ASN A 1 111 ? -13.046 -1.249 8.016 1.00 84.94 111 ASN A O 1
ATOM 909 N N . ALA A 1 112 ? -14.989 -1.690 9.074 1.00 87.88 112 ALA A N 1
ATOM 910 C CA . ALA A 1 112 ? -15.864 -1.277 7.977 1.00 87.88 112 ALA A CA 1
ATOM 911 C C . ALA A 1 112 ? -15.572 0.149 7.482 1.00 87.88 112 ALA A C 1
ATOM 913 O O . ALA A 1 112 ? -15.468 0.349 6.278 1.00 87.88 112 ALA A O 1
ATOM 914 N N . ASP A 1 113 ? -15.357 1.106 8.387 1.00 89.19 113 ASP A N 1
ATOM 915 C CA . ASP A 1 113 ? -15.089 2.504 8.023 1.00 89.19 113 ASP A CA 1
ATOM 916 C C . ASP A 1 113 ? -13.766 2.649 7.255 1.00 89.19 113 ASP A C 1
ATOM 918 O O . ASP A 1 113 ? -13.652 3.423 6.303 1.00 89.19 113 ASP A O 1
ATOM 922 N N . LEU A 1 114 ? -12.734 1.910 7.670 1.00 90.94 114 LEU A N 1
ATOM 923 C CA . LEU A 1 114 ? -11.439 1.903 6.999 1.00 90.94 114 LEU A CA 1
ATOM 924 C C . LEU A 1 114 ? -11.534 1.221 5.632 1.00 90.94 114 LEU A C 1
ATOM 926 O O . LEU A 1 114 ? -11.000 1.728 4.648 1.00 90.94 114 LEU A O 1
ATOM 930 N N . GLU A 1 115 ? -12.233 0.090 5.570 1.00 92.62 115 GLU A N 1
ATOM 931 C CA . GLU A 1 115 ? -12.492 -0.656 4.340 1.00 92.62 115 GLU A CA 1
ATOM 932 C C . GLU A 1 115 ? -13.306 0.165 3.330 1.00 92.62 115 GLU A C 1
ATOM 934 O O . GLU A 1 115 ? -12.991 0.149 2.138 1.00 92.62 115 GLU A O 1
ATOM 939 N N . GLU A 1 116 ? -14.300 0.921 3.799 1.00 92.88 116 GLU A N 1
ATOM 940 C CA . GLU A 1 116 ? -15.098 1.844 2.993 1.00 92.88 116 GLU A CA 1
ATOM 941 C C . GLU A 1 116 ? -14.221 2.957 2.421 1.00 92.88 116 GLU A C 1
ATOM 943 O O . GLU A 1 116 ? -14.172 3.116 1.202 1.00 92.88 116 GLU A O 1
ATOM 948 N N . LYS A 1 117 ? -13.433 3.648 3.256 1.00 93.62 117 LYS A N 1
ATOM 949 C CA . LYS A 1 117 ? -12.504 4.696 2.79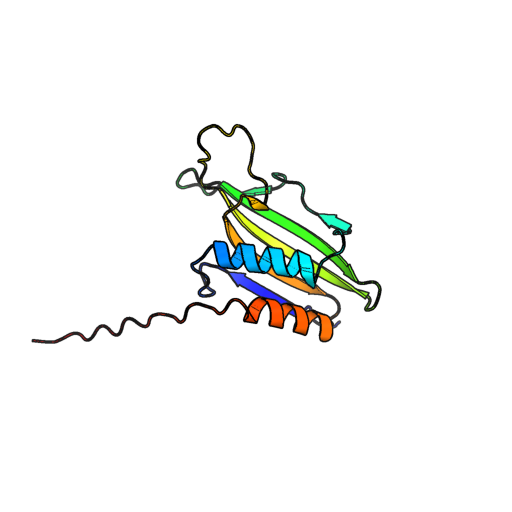4 1.00 93.62 117 LYS A CA 1
ATOM 950 C C . LYS A 1 117 ? -11.496 4.171 1.771 1.00 93.62 117 LYS A C 1
ATOM 952 O O . LYS A 1 117 ? -11.222 4.840 0.774 1.00 93.62 117 LYS A O 1
ATOM 957 N N . ILE A 1 118 ? -10.945 2.972 1.983 1.00 93.69 118 ILE A N 1
ATOM 958 C CA . ILE A 1 118 ? -10.061 2.322 1.002 1.00 93.69 118 ILE A CA 1
ATOM 959 C C . ILE A 1 118 ? -10.823 2.088 -0.308 1.00 93.69 118 ILE A C 1
ATOM 961 O O . ILE A 1 118 ? -10.330 2.448 -1.380 1.00 93.69 118 ILE A O 1
ATOM 965 N N . GLY A 1 119 ? -12.032 1.529 -0.232 1.00 92.56 119 GLY A N 1
ATOM 966 C CA . GLY A 1 119 ? -12.899 1.297 -1.384 1.00 92.56 119 GLY A CA 1
ATOM 967 C C . GLY A 1 119 ? -13.221 2.576 -2.163 1.00 92.56 119 GLY A C 1
ATOM 968 O O . GLY A 1 119 ? -13.124 2.579 -3.390 1.00 92.56 119 GLY A O 1
ATOM 969 N N . GLU A 1 120 ? -13.530 3.673 -1.471 1.00 95.38 120 GLU A N 1
ATOM 970 C CA . GLU A 1 120 ? -13.795 4.986 -2.066 1.00 95.38 120 GLU A CA 1
ATOM 971 C C . GLU A 1 120 ? -12.585 5.528 -2.827 1.00 95.38 120 GLU A C 1
ATOM 973 O O . GLU A 1 120 ? -12.732 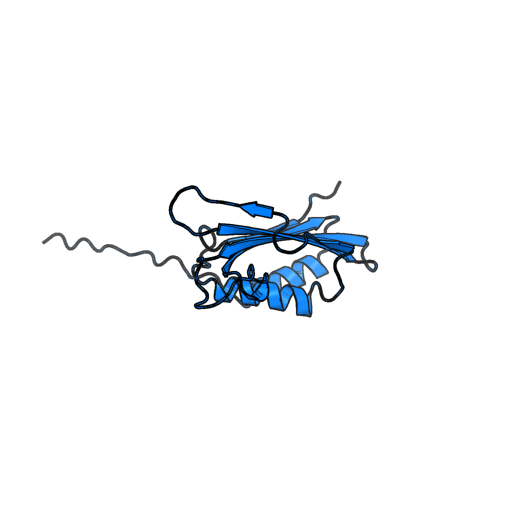5.998 -3.957 1.00 95.38 120 GLU A O 1
ATOM 978 N N . ILE A 1 121 ? -11.381 5.438 -2.249 1.00 94.25 121 ILE A N 1
ATOM 979 C CA . ILE A 1 121 ? -10.145 5.858 -2.923 1.00 94.25 121 ILE A CA 1
ATOM 980 C C . ILE A 1 121 ? -9.947 5.048 -4.204 1.00 94.25 121 ILE A C 1
ATOM 982 O O . ILE A 1 121 ? -9.707 5.630 -5.260 1.00 94.25 121 ILE A O 1
ATOM 986 N N . ILE A 1 122 ? -10.095 3.722 -4.138 1.00 90.56 122 ILE A N 1
ATOM 987 C CA . ILE A 1 122 ? -9.946 2.839 -5.304 1.00 90.56 122 ILE A CA 1
ATOM 988 C C . ILE A 1 122 ? -10.991 3.175 -6.378 1.00 90.56 122 ILE A C 1
ATOM 990 O O . ILE A 1 122 ? -10.660 3.234 -7.563 1.00 90.56 122 ILE A O 1
ATOM 994 N N . ALA A 1 123 ? -12.236 3.450 -5.984 1.00 90.69 123 ALA A N 1
ATOM 995 C CA . ALA A 1 123 ? -13.335 3.749 -6.900 1.00 90.69 123 ALA A CA 1
ATOM 996 C C . ALA A 1 123 ? -13.143 5.051 -7.702 1.00 90.69 123 ALA A C 1
ATOM 998 O O . ALA A 1 123 ? -13.642 5.145 -8.826 1.00 90.69 123 ALA A O 1
ATOM 999 N N . ARG A 1 124 ? -12.377 6.031 -7.189 1.00 92.06 124 ARG A N 1
ATOM 1000 C CA . ARG A 1 124 ? -11.995 7.253 -7.937 1.00 92.06 124 ARG A CA 1
ATOM 1001 C C . ARG A 1 124 ? -11.157 6.944 -9.181 1.00 92.06 124 ARG A C 1
ATOM 1003 O O . ARG A 1 124 ? -11.121 7.742 -10.116 1.00 92.06 124 ARG A O 1
ATOM 1010 N N . TYR A 1 125 ? -10.501 5.786 -9.197 1.00 87.81 125 TYR A N 1
ATOM 1011 C CA . TYR A 1 125 ? -9.649 5.312 -10.278 1.00 87.81 125 TYR A CA 1
ATOM 1012 C C . TYR A 1 125 ? -10.281 4.055 -10.892 1.00 87.81 125 TYR A C 1
ATOM 1014 O O . TYR A 1 125 ? -9.876 2.935 -10.579 1.00 87.81 125 TYR A O 1
ATOM 1022 N N . PRO A 1 126 ? -11.306 4.198 -11.751 1.00 79.62 126 PRO A N 1
ATOM 1023 C CA . PRO A 1 126 ? -11.996 3.048 -12.312 1.00 79.62 126 PRO A CA 1
ATOM 1024 C C . PRO A 1 126 ? -11.072 2.222 -13.214 1.00 79.62 126 PRO A C 1
ATOM 1026 O O . PRO A 1 126 ? -10.241 2.755 -13.963 1.00 79.62 126 PRO A O 1
ATOM 1029 N N . ARG A 1 127 ? -11.269 0.901 -13.153 1.00 78.25 127 ARG A N 1
ATOM 1030 C CA . ARG A 1 127 ? -10.642 -0.075 -14.050 1.00 78.25 127 ARG A CA 1
ATOM 1031 C C . ARG A 1 127 ? -10.977 0.267 -15.497 1.00 78.25 127 ARG A C 1
ATOM 1033 O O . ARG A 1 127 ? -12.092 0.699 -15.803 1.00 78.25 127 ARG A O 1
ATOM 1040 N N . GLU A 1 128 ? -10.025 0.061 -16.395 1.00 71.25 128 GLU A N 1
ATOM 1041 C CA . GLU A 1 128 ? -10.319 0.091 -17.822 1.00 71.25 128 GLU A CA 1
ATOM 1042 C C . GLU A 1 128 ? -11.249 -1.084 -18.116 1.00 71.25 128 GLU A C 1
ATOM 1044 O O . GLU A 1 128 ? -10.988 -2.217 -17.708 1.00 71.25 128 GLU A O 1
ATOM 1049 N N . LYS A 1 129 ? -12.390 -0.804 -18.753 1.00 60.88 129 LYS A N 1
ATOM 1050 C CA . LYS A 1 129 ? -13.264 -1.869 -19.244 1.00 60.88 129 LYS A CA 1
ATOM 1051 C C . LYS A 1 129 ? -12.443 -2.697 -20.226 1.00 60.88 129 LYS A C 1
ATOM 1053 O O . LYS A 1 129 ? -11.822 -2.107 -21.110 1.00 60.88 129 LYS A O 1
ATOM 1058 N N . GLU A 1 130 ? -12.454 -4.024 -20.086 1.00 54.25 130 GLU A N 1
ATOM 1059 C CA . GLU A 1 130 ? -11.934 -4.910 -21.127 1.00 54.25 130 GLU A CA 1
ATOM 1060 C C . GLU A 1 130 ? -12.522 -4.453 -22.464 1.00 54.25 130 GLU A C 1
ATOM 1062 O O . GLU A 1 130 ? -13.742 -4.435 -22.655 1.00 54.25 130 GLU A O 1
ATOM 1067 N N . VAL A 1 131 ? -11.659 -4.024 -23.384 1.00 45.66 131 VAL A N 1
ATOM 1068 C CA . VAL A 1 131 ? -12.069 -3.839 -24.768 1.00 45.66 131 VAL A CA 1
ATOM 1069 C C . VAL A 1 131 ? -12.279 -5.247 -25.301 1.00 45.66 131 VAL A C 1
ATOM 1071 O O . VAL A 1 131 ? -11.338 -5.902 -25.742 1.00 45.66 131 VAL A O 1
ATOM 1074 N N . VAL A 1 132 ? -13.515 -5.738 -25.222 1.00 44.78 132 VAL A N 1
ATOM 1075 C CA . VAL A 1 132 ? -13.930 -6.906 -25.992 1.00 44.78 132 VAL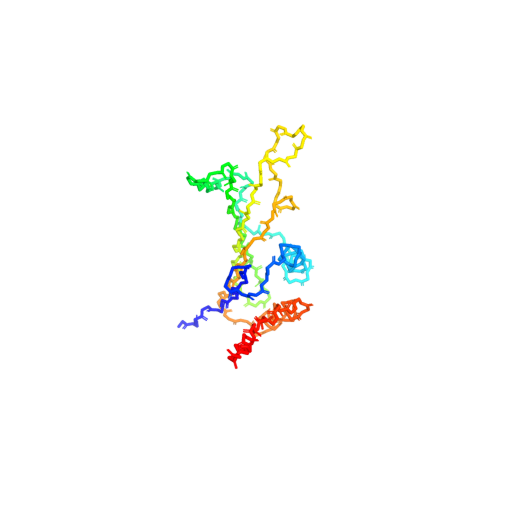 A CA 1
ATOM 1076 C C . VAL A 1 132 ? -13.789 -6.495 -27.451 1.00 44.78 132 VAL A C 1
ATOM 1078 O O . VAL A 1 132 ? -14.643 -5.801 -28.004 1.00 44.78 132 VAL A O 1
ATOM 1081 N N . VAL A 1 133 ? -12.670 -6.863 -28.072 1.00 44.19 133 VAL A N 1
ATOM 1082 C CA . VAL A 1 133 ? -12.524 -6.783 -29.520 1.00 44.19 133 VAL A CA 1
ATOM 1083 C C . VAL A 1 133 ? -13.508 -7.801 -30.076 1.00 44.19 133 VAL A C 1
ATOM 1085 O O . VAL A 1 133 ? -13.217 -8.991 -30.158 1.00 44.19 133 VAL A O 1
ATOM 1088 N N . ALA A 1 134 ? -14.711 -7.340 -30.407 1.00 44.09 134 ALA A N 1
ATOM 1089 C CA . ALA A 1 134 ? -15.619 -8.091 -31.248 1.00 44.09 134 ALA A CA 1
ATOM 1090 C C . ALA A 1 134 ? -14.967 -8.170 -32.631 1.00 44.09 134 ALA A C 1
ATOM 1092 O O . ALA A 1 134 ? -15.112 -7.274 -33.464 1.00 44.09 134 ALA A O 1
ATOM 1093 N N . THR A 1 135 ? -14.190 -9.224 -32.868 1.00 45.66 135 THR A N 1
ATOM 1094 C CA . THR A 1 135 ? -13.780 -9.614 -34.211 1.00 45.66 135 THR A CA 1
ATOM 1095 C C . THR A 1 135 ? -15.045 -10.039 -34.947 1.00 45.66 135 THR A C 1
ATOM 1097 O O . THR A 1 135 ? -15.430 -11.205 -34.944 1.00 45.66 135 THR A O 1
ATOM 1100 N N . ASN A 1 136 ? -15.716 -9.081 -35.585 1.00 44.56 136 ASN A N 1
ATOM 1101 C CA . ASN A 1 136 ? -16.606 -9.393 -36.690 1.00 44.56 136 ASN A CA 1
ATOM 1102 C C . ASN A 1 136 ? -15.717 -9.935 -37.811 1.00 44.56 136 ASN A C 1
ATOM 1104 O O . ASN A 1 136 ? -15.177 -9.185 -38.622 1.00 44.56 136 ASN A O 1
ATOM 1108 N N . LEU A 1 137 ? -15.521 -11.254 -37.807 1.00 44.88 137 LEU A N 1
ATOM 1109 C CA . LEU A 1 137 ? -15.128 -12.007 -38.986 1.00 44.88 137 LEU A CA 1
ATOM 1110 C C . LEU A 1 137 ? -16.212 -11.758 -40.034 1.00 44.88 137 LEU A C 1
ATOM 1112 O O . LEU A 1 137 ? -17.247 -12.420 -40.056 1.00 44.88 137 LEU A O 1
ATOM 1116 N N . VAL A 1 138 ? -15.977 -10.762 -40.884 1.00 46.91 138 VAL A N 1
ATOM 1117 C CA . VAL A 1 138 ? -16.623 -10.674 -42.186 1.00 46.91 138 VAL A CA 1
ATOM 1118 C C . VAL A 1 138 ? -16.115 -11.884 -42.964 1.00 46.91 138 VAL A C 1
ATOM 1120 O O . VAL A 1 138 ? -15.036 -11.851 -43.549 1.00 46.91 138 VAL A O 1
ATOM 1123 N N . GLN A 1 139 ? -16.852 -12.991 -42.886 1.00 39.78 139 GLN A N 1
ATOM 1124 C CA . GLN A 1 139 ? -16.768 -14.038 -43.893 1.00 39.78 139 GLN A CA 1
ATOM 1125 C C . GLN A 1 139 ? -17.370 -13.449 -45.171 1.00 39.78 139 GLN A C 1
ATOM 1127 O O . GLN A 1 139 ? -18.589 -13.319 -45.285 1.00 39.78 139 GLN A O 1
ATOM 1132 N N . GLY A 1 140 ? -16.489 -13.002 -46.063 1.00 38.56 140 GLY A N 1
ATOM 1133 C CA . GLY A 1 140 ? -16.772 -12.765 -47.476 1.00 38.56 140 GLY A CA 1
ATOM 1134 C C . GLY A 1 140 ? -16.233 -13.914 -48.310 1.00 38.56 140 GLY A C 1
ATOM 1135 O O . GLY A 1 140 ? -15.252 -14.548 -47.855 1.00 38.56 140 GLY A O 1
#

Nearest PDB structures (foldseek):
  8c12-assembly1_BBB  TM=3.428E-01  e=3.861E+00  synthetic construct
  6yxw-assembly2_D  TM=3.593E-01  e=4.619E+00  Homo sapiens
  6s1r-assembly1_A  TM=3.665E-01  e=3.861E+00  Schizosaccharomyces pombe

Foldseek 3Di:
DDAKDKDKDFCPPFLVVDLVLVLQLVVCCCVPQVVDAFPDKDDPPPDWDDDPPADKIKDKMWGWDADPVQRKIKIKIWIFIDNNDDPPDPDDDDPNRTRTGMIMIIIPPDDPVSVVVSVVSVVVRDRNDPPPPPPPPPPD

Secondary structure (DSSP, 8-state):
-PPPEEEEEETTTSS---HHHHHHHHHHIIIII--SPPSEEPPTTSSEEE-SSSS-EEEEEEEEEE-TTT--EEEEEEEEEE-S--TT--SPPPGGGSEEEEEEEEEES--HHHHHHHHHHHHTSPPPPP----------

Solvent-accessible surface area (backbone atoms only — not comparable to full-atom values): 8287 Å² total; per-residue (Å²): 134,73,72,60,49,73,49,81,47,30,29,84,86,51,37,35,79,48,40,67,57,48,46,50,44,52,51,48,41,44,63,74,75,47,63,67,80,54,85,42,65,61,58,87,78,73,45,68,44,77,53,96,74,73,78,36,39,29,38,54,44,40,38,30,40,77,39,84,94,72,69,25,37,38,41,40,38,40,34,26,42,38,78,76,75,59,95,88,62,94,64,82,70,53,78,94,69,34,47,28,45,34,38,38,38,36,33,36,59,65,49,70,71,60,52,48,54,52,50,54,55,50,60,76,59,67,58,52,73,80,80,77,78,77,77,78,76,78,84,123

Radius of gyration: 17.86 Å; Cα contacts (8 Å, |Δi|>4): 225; chains: 1; bounding box: 40×26×65 Å

Sequence (140 aa):
MIEPKVFEIDSVQGGYHNSEKLQAIYRDLRREVLPQEPFQRTFPNTITIQKSWGWRGGQYGFEMYKFEENSAIVALEYFGSWNGYAPGSSKAPQITEAMLHRINLTVHDSNADLEEKIGEIIARYPREKEVVVATNLVQG

Mean predicted aligned error: 10.73 Å